Protein AF-A0AAP6DBL9-F1 (afdb_monomer_lite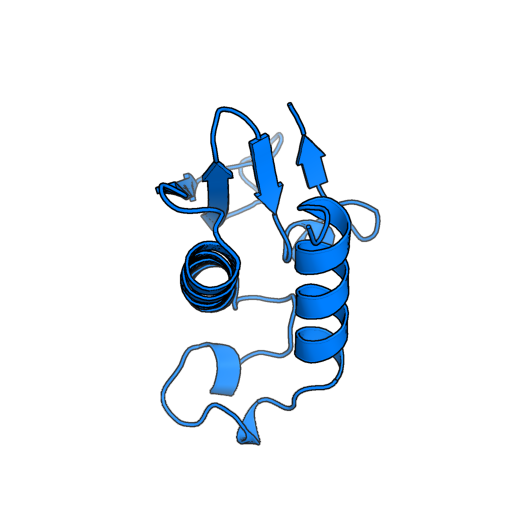)

Secondary structure (DSSP, 8-state):
---HHHHHHHHHHHHHH--GGGGTTSGGGTS-TTTT-HHHHHHHHHHHHHHTT---PEEEEEEEESSSS-EEEEEEEEETTEEEETTGGGT-TT--EEE-

Radius of gyration: 13.19 Å; chains: 1; bounding box: 27×32×39 Å

Foldseek 3Di:
DDDPVNLLVVLLVVLQPDQLVVPPPAQSVVDRPPAPCQVVSQVVSQVSCVVVVQHDWDKDKDAQDDPRSPPGIHIFTQGPNFTAGSSPCNPPVVDRDGDD

Sequence (100 aa):
MKNLQELVLNFRRVMECLNPSDFVGTSLSVSKFPSACCDDSSQILAAYLTDNGFSGAALIRGEYGGKSEELHSHVWLDLDGFKIGVTADQFNKEAMAIHQ

Structure (mmCIF, N/CA/C/O backbone):
data_AF-A0AAP6DBL9-F1
#
_entry.id   AF-A0AAP6DBL9-F1
#
loop_
_atom_site.group_PDB
_atom_s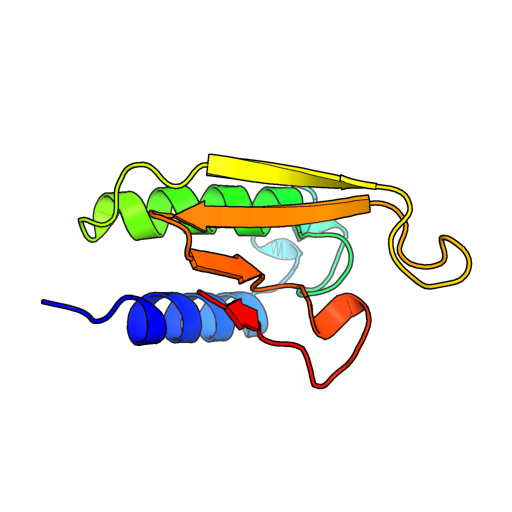ite.id
_atom_site.type_symbol
_atom_site.label_atom_id
_atom_site.label_alt_id
_atom_site.label_comp_id
_atom_site.label_asym_id
_atom_site.label_entity_id
_atom_site.label_seq_id
_atom_site.pdbx_PDB_ins_code
_atom_site.Cartn_x
_atom_site.Cartn_y
_atom_site.Cartn_z
_atom_site.occupancy
_atom_site.B_iso_or_equiv
_atom_site.auth_seq_id
_atom_site.auth_comp_id
_atom_site.auth_asym_id
_atom_site.auth_atom_id
_atom_site.pdbx_PDB_model_num
ATOM 1 N N . MET A 1 1 ? -8.786 10.624 18.565 1.00 52.75 1 MET A N 1
ATOM 2 C CA . MET A 1 1 ? -8.908 10.020 17.221 1.00 52.75 1 MET A CA 1
ATOM 3 C C . MET A 1 1 ? -7.548 10.122 16.568 1.00 52.75 1 MET A C 1
ATOM 5 O O . MET A 1 1 ? -6.975 11.203 16.621 1.00 52.75 1 MET A O 1
ATOM 9 N N . LYS A 1 2 ? -6.997 9.018 16.059 1.00 71.19 2 LYS A N 1
ATOM 10 C CA . LYS A 1 2 ? -5.724 9.061 15.328 1.00 71.19 2 LYS A CA 1
ATOM 11 C C . LYS A 1 2 ? -5.972 9.698 13.960 1.00 71.19 2 LYS A C 1
ATOM 13 O O . LYS A 1 2 ? -7.018 9.459 13.363 1.00 71.19 2 LYS A O 1
ATOM 18 N N . ASN A 1 3 ? -5.050 10.530 13.492 1.00 89.25 3 ASN A N 1
ATOM 19 C CA . ASN A 1 3 ? -5.154 11.152 12.175 1.00 89.25 3 ASN A CA 1
ATOM 20 C C . ASN A 1 3 ? -4.790 10.124 11.081 1.00 89.25 3 ASN A C 1
ATOM 22 O O . ASN A 1 3 ? -3.876 9.324 11.276 1.00 89.25 3 ASN A O 1
ATOM 26 N N . LEU A 1 4 ? -5.478 10.149 9.933 1.00 89.19 4 LEU A N 1
ATOM 27 C CA . LEU A 1 4 ? -5.209 9.255 8.797 1.00 89.19 4 LEU A CA 1
ATOM 28 C C . LEU A 1 4 ? -3.737 9.301 8.351 1.00 89.19 4 LEU A C 1
ATOM 30 O O . LEU A 1 4 ? -3.109 8.261 8.176 1.00 89.19 4 LEU A O 1
ATOM 34 N N . GLN A 1 5 ? -3.157 10.497 8.227 1.00 89.38 5 GLN A N 1
ATOM 35 C CA . GLN A 1 5 ? -1.753 10.675 7.851 1.00 89.38 5 GLN A CA 1
ATOM 36 C C . GLN A 1 5 ? -0.811 10.066 8.892 1.00 89.38 5 GLN A C 1
ATOM 38 O O . GLN A 1 5 ? 0.163 9.413 8.531 1.00 89.38 5 GLN A O 1
ATOM 43 N N . GLU A 1 6 ? -1.109 10.227 10.182 1.00 90.81 6 GLU A N 1
ATOM 44 C CA . GLU A 1 6 ? -0.304 9.648 11.262 1.00 90.81 6 GLU A CA 1
ATOM 45 C C . GLU A 1 6 ? -0.344 8.113 11.232 1.00 90.81 6 GLU A C 1
ATOM 47 O O . GLU A 1 6 ? 0.689 7.462 11.385 1.00 90.81 6 GLU A O 1
ATOM 52 N N . LEU A 1 7 ? -1.518 7.525 10.978 1.00 93.19 7 LEU A N 1
ATOM 53 C CA . LEU A 1 7 ? -1.666 6.080 10.801 1.00 93.19 7 LEU A CA 1
ATOM 54 C C . LEU A 1 7 ? -0.838 5.570 9.621 1.00 93.19 7 LEU A C 1
ATOM 56 O O . LEU A 1 7 ? -0.080 4.616 9.787 1.00 93.19 7 LEU A O 1
ATOM 60 N N . VAL A 1 8 ? -0.944 6.225 8.464 1.00 91.88 8 VAL A N 1
ATOM 61 C CA . VAL A 1 8 ? -0.206 5.859 7.248 1.00 91.88 8 VAL A CA 1
ATOM 62 C C . VAL A 1 8 ? 1.307 5.991 7.455 1.00 91.88 8 VAL A C 1
ATOM 64 O O . VAL A 1 8 ? 2.057 5.087 7.090 1.00 91.88 8 VAL A O 1
ATOM 67 N N . LEU A 1 9 ? 1.772 7.072 8.090 1.00 90.56 9 LEU A N 1
ATOM 68 C CA . LEU A 1 9 ? 3.192 7.282 8.396 1.00 90.56 9 LEU A CA 1
ATOM 69 C C . LEU A 1 9 ? 3.730 6.251 9.395 1.00 90.56 9 LEU A C 1
ATOM 71 O O . LEU A 1 9 ? 4.844 5.756 9.233 1.00 90.56 9 LEU A O 1
ATOM 75 N N . ASN A 1 10 ? 2.952 5.904 10.420 1.00 91.94 10 ASN A N 1
ATOM 76 C CA . ASN A 1 10 ? 3.349 4.878 11.381 1.00 91.94 10 ASN A CA 1
ATOM 77 C C . ASN A 1 10 ? 3.399 3.493 10.731 1.00 91.94 10 ASN A C 1
ATOM 79 O O . ASN A 1 10 ? 4.370 2.770 10.937 1.00 91.94 10 ASN A O 1
ATOM 83 N N . PHE A 1 11 ? 2.408 3.153 9.903 1.00 92.62 11 PHE A N 1
ATOM 84 C CA . PHE A 1 11 ? 2.412 1.920 9.120 1.00 92.62 11 PHE A CA 1
ATOM 85 C C . PHE A 1 11 ? 3.666 1.826 8.245 1.00 92.62 11 PHE A C 1
ATOM 87 O O . PHE A 1 11 ? 4.400 0.843 8.306 1.00 92.62 11 PHE A O 1
ATOM 94 N N . ARG A 1 12 ? 3.963 2.893 7.497 1.00 90.38 12 ARG A N 1
ATOM 95 C CA . ARG A 1 12 ? 5.149 3.001 6.645 1.00 90.38 12 ARG A CA 1
ATOM 96 C C . ARG A 1 12 ? 6.446 2.726 7.412 1.00 90.38 12 ARG A C 1
ATOM 98 O O . ARG A 1 12 ? 7.232 1.890 6.983 1.00 90.38 12 ARG A O 1
ATOM 105 N N . ARG A 1 13 ? 6.650 3.388 8.555 1.00 90.56 13 ARG A N 1
ATOM 106 C CA . ARG A 1 13 ? 7.849 3.200 9.394 1.00 90.56 13 ARG A CA 1
ATOM 107 C C . ARG A 1 13 ? 8.004 1.758 9.869 1.00 90.56 13 ARG A C 1
ATOM 109 O O . ARG A 1 13 ? 9.117 1.253 9.929 1.00 90.56 13 ARG A O 1
ATOM 116 N N . VAL A 1 14 ? 6.898 1.097 10.212 1.00 90.69 14 VAL A N 1
ATOM 117 C CA . VAL A 1 14 ? 6.922 -0.317 10.606 1.00 90.69 14 VAL A CA 1
ATOM 118 C C . VAL A 1 14 ? 7.336 -1.186 9.419 1.00 90.69 14 VAL A C 1
ATOM 120 O O . VAL A 1 14 ? 8.252 -1.987 9.565 1.00 90.69 14 VAL A O 1
ATOM 123 N N . MET A 1 15 ? 6.750 -0.973 8.238 1.00 89.56 15 MET A N 1
ATOM 124 C CA . MET A 1 15 ? 7.108 -1.709 7.017 1.00 89.56 15 MET A CA 1
ATOM 125 C C . MET A 1 15 ? 8.584 -1.546 6.620 1.00 89.56 15 MET A C 1
ATOM 127 O O . MET A 1 15 ? 9.195 -2.505 6.161 1.00 89.56 15 MET A O 1
ATOM 131 N N . GLU A 1 16 ? 9.186 -0.372 6.840 1.00 89.19 16 GLU A N 1
ATOM 132 C CA . GLU A 1 16 ? 10.617 -0.126 6.585 1.00 89.19 16 GLU A CA 1
ATOM 133 C C . GLU A 1 16 ? 11.560 -0.893 7.528 1.00 89.19 16 GLU A C 1
ATOM 135 O O . GLU A 1 16 ? 12.702 -1.181 7.159 1.00 89.19 16 GLU A O 1
ATOM 140 N N . CYS A 1 17 ? 11.097 -1.224 8.737 1.00 88.19 17 CYS A N 1
ATOM 141 C CA . CYS A 1 17 ? 11.867 -1.960 9.742 1.00 88.19 17 CYS A CA 1
ATOM 142 C C . CYS A 1 17 ? 11.729 -3.485 9.625 1.00 88.19 17 CYS A C 1
ATOM 144 O O . CYS A 1 17 ? 12.513 -4.210 10.242 1.00 88.19 17 CYS A O 1
ATOM 146 N N . LEU A 1 18 ? 10.733 -3.971 8.885 1.00 86.81 18 LEU A N 1
ATOM 147 C CA . LEU A 1 18 ? 10.466 -5.397 8.734 1.00 86.81 18 LEU A CA 1
ATOM 148 C C . LEU A 1 18 ? 11.408 -6.042 7.715 1.00 86.81 18 LEU A C 1
ATOM 150 O O . LEU A 1 18 ? 11.859 -5.414 6.752 1.00 86.81 18 LEU A O 1
ATOM 154 N N . ASN A 1 19 ? 11.688 -7.326 7.917 1.00 83.19 19 ASN A N 1
ATOM 155 C CA . ASN A 1 19 ? 12.498 -8.122 7.009 1.00 83.19 19 ASN A CA 1
ATOM 156 C C . ASN A 1 19 ? 11.613 -9.063 6.186 1.00 83.19 19 ASN A C 1
ATOM 158 O O . ASN A 1 19 ? 10.592 -9.537 6.678 1.00 83.19 19 ASN A O 1
ATOM 162 N N . PRO A 1 20 ? 12.025 -9.429 4.959 1.00 81.44 20 PRO A N 1
ATOM 163 C CA . PRO A 1 20 ? 11.278 -10.399 4.158 1.00 81.44 20 PRO A CA 1
ATOM 164 C C . PRO A 1 20 ? 11.046 -11.745 4.870 1.00 81.44 20 PRO A C 1
ATOM 166 O O . PRO A 1 20 ? 10.014 -12.391 4.695 1.00 81.44 20 PRO A O 1
ATOM 169 N N . SER A 1 21 ? 11.967 -12.149 5.751 1.00 83.56 21 SER A N 1
ATOM 170 C CA . SER A 1 21 ? 11.819 -13.342 6.595 1.00 83.56 21 SER A CA 1
ATOM 171 C C . SER A 1 21 ? 10.604 -13.306 7.527 1.00 83.56 21 SER A C 1
ATOM 173 O O . SER A 1 21 ? 10.173 -14.361 7.980 1.00 83.56 21 SER A O 1
ATOM 175 N N . ASP A 1 22 ? 10.046 -12.128 7.805 1.00 81.81 22 ASP A N 1
ATOM 176 C CA . ASP A 1 22 ? 8.889 -11.956 8.688 1.00 81.81 22 ASP A CA 1
ATOM 177 C C . ASP A 1 22 ? 7.563 -12.281 7.972 1.00 81.81 22 ASP A C 1
ATOM 179 O O . ASP A 1 22 ? 6.521 -12.402 8.613 1.00 81.81 22 ASP A O 1
ATOM 183 N N . PHE A 1 23 ? 7.597 -12.463 6.645 1.00 79.06 23 PHE A N 1
ATOM 184 C CA . PHE A 1 23 ? 6.414 -12.574 5.786 1.00 79.06 23 PHE A CA 1
ATOM 185 C C . PHE A 1 23 ? 6.379 -13.835 4.914 1.00 79.06 23 PHE A C 1
ATOM 187 O O . PHE A 1 23 ? 5.774 -13.830 3.840 1.00 79.06 23 PHE A O 1
ATOM 194 N N . VAL A 1 24 ? 7.046 -14.915 5.338 1.00 79.25 24 VAL A N 1
ATOM 195 C CA . VAL A 1 24 ? 7.154 -16.172 4.572 1.00 79.25 24 VAL A CA 1
ATOM 196 C C . VAL A 1 24 ? 5.801 -16.585 3.976 1.00 79.25 24 VAL A C 1
ATOM 198 O O . VAL A 1 24 ? 4.840 -16.817 4.706 1.00 79.25 24 VAL A O 1
ATOM 201 N N . GLY A 1 25 ? 5.740 -16.695 2.645 1.00 72.19 25 GLY A N 1
ATOM 202 C CA . GLY A 1 25 ? 4.528 -17.078 1.911 1.00 72.19 25 GLY A CA 1
ATOM 203 C C . GLY A 1 25 ? 3.771 -15.926 1.238 1.00 72.19 25 GLY A C 1
ATOM 204 O O . GLY A 1 25 ? 2.773 -16.191 0.576 1.00 72.19 25 GLY A O 1
ATOM 205 N N . THR A 1 26 ? 4.241 -14.679 1.352 1.00 75.00 26 THR A N 1
ATOM 206 C CA . THR A 1 26 ? 3.675 -13.512 0.641 1.00 75.00 26 THR A CA 1
ATOM 207 C C . THR A 1 26 ? 4.712 -12.841 -0.273 1.00 75.00 26 THR A C 1
ATOM 209 O O . THR A 1 26 ? 5.899 -13.183 -0.229 1.00 75.00 26 THR A O 1
ATOM 212 N N . SER A 1 27 ? 4.315 -11.873 -1.108 1.00 70.62 27 SER A N 1
ATOM 213 C CA . SER A 1 27 ? 5.261 -11.117 -1.952 1.00 70.62 27 SER A CA 1
ATOM 214 C C . SER A 1 27 ? 6.252 -10.282 -1.127 1.00 70.62 27 SER A C 1
ATOM 216 O O . SER A 1 27 ? 7.384 -10.050 -1.565 1.00 70.62 27 SER A O 1
ATOM 218 N N . LEU A 1 28 ? 5.888 -9.934 0.114 1.00 77.62 28 LEU A N 1
ATOM 219 C CA . LEU A 1 28 ? 6.789 -9.316 1.093 1.00 77.62 28 LEU A CA 1
ATOM 220 C C . LEU A 1 28 ? 7.945 -10.243 1.500 1.00 77.62 28 LEU A C 1
ATOM 222 O O . LEU A 1 28 ? 8.966 -9.748 1.963 1.00 7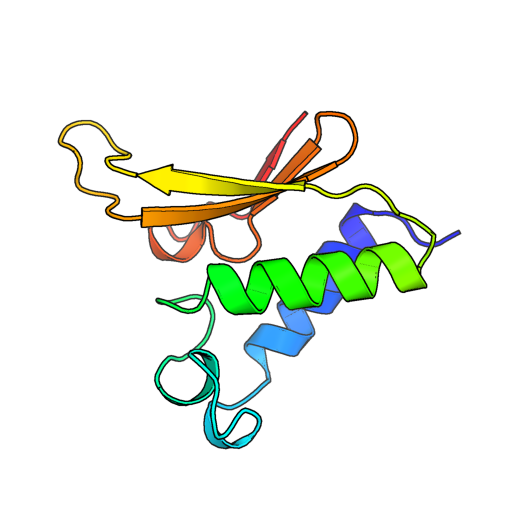7.62 28 LEU A O 1
ATOM 226 N N . SER A 1 29 ? 7.839 -11.566 1.303 1.00 79.62 29 SER A N 1
ATOM 227 C CA . SER A 1 29 ? 8.946 -12.494 1.597 1.00 79.62 29 SER A CA 1
ATOM 228 C C . SER A 1 29 ? 10.050 -12.544 0.550 1.00 79.62 29 SER A C 1
ATOM 230 O O . SER A 1 29 ? 11.153 -13.007 0.840 1.00 79.62 29 SER A O 1
ATOM 232 N N . VAL A 1 30 ? 9.778 -12.054 -0.659 1.00 77.06 30 VAL A N 1
ATOM 233 C CA . VAL A 1 30 ? 10.722 -12.103 -1.787 1.00 77.06 30 VAL A CA 1
ATOM 234 C C . VAL A 1 30 ? 11.217 -10.720 -2.199 1.00 77.06 30 VAL A C 1
ATOM 236 O O . VAL A 1 30 ? 12.045 -10.600 -3.100 1.00 77.06 30 VAL A O 1
ATOM 239 N N . SER A 1 31 ? 10.726 -9.668 -1.546 1.00 77.56 31 SER A N 1
ATOM 240 C CA . SER A 1 31 ? 11.034 -8.282 -1.878 1.00 77.56 31 SER A CA 1
ATOM 241 C C . SER A 1 31 ? 11.187 -7.438 -0.615 1.00 77.56 31 SER A C 1
ATOM 243 O O . SER A 1 31 ? 10.536 -7.678 0.398 1.00 77.56 31 SER A O 1
ATOM 245 N N . LYS A 1 32 ? 12.093 -6.455 -0.650 1.00 80.44 32 LYS A N 1
ATOM 246 C CA . LYS A 1 32 ? 12.255 -5.502 0.450 1.00 80.44 32 LYS A CA 1
ATOM 247 C C . LYS A 1 32 ? 11.388 -4.280 0.177 1.00 80.44 32 LYS A C 1
ATOM 249 O O . LYS A 1 32 ? 11.530 -3.642 -0.868 1.00 80.44 32 LYS A O 1
ATOM 254 N N . PHE A 1 33 ? 10.545 -3.937 1.145 1.00 83.69 33 PHE A N 1
ATOM 255 C CA . PHE A 1 33 ? 9.732 -2.729 1.108 1.00 83.69 33 PHE A CA 1
ATOM 256 C C . PHE A 1 33 ? 10.593 -1.479 0.814 1.00 83.69 33 PHE A C 1
ATOM 258 O O . PHE A 1 33 ? 11.689 -1.363 1.375 1.00 83.69 33 PHE A O 1
ATOM 265 N N . PRO A 1 34 ? 10.144 -0.544 -0.053 1.00 85.50 34 PRO A N 1
ATOM 266 C CA . PRO A 1 34 ? 8.841 -0.480 -0.739 1.00 85.50 34 PRO A CA 1
ATOM 267 C C . PRO A 1 34 ? 8.784 -1.184 -2.110 1.00 85.50 34 PRO A C 1
ATOM 269 O O . PRO A 1 34 ? 7.767 -1.102 -2.791 1.00 85.50 34 PRO A O 1
ATOM 272 N N . SER A 1 35 ? 9.851 -1.856 -2.547 1.00 82.38 35 SER A N 1
ATOM 273 C CA . SER A 1 35 ? 9.938 -2.413 -3.902 1.00 82.38 35 SER A CA 1
ATOM 274 C C . SER A 1 35 ? 9.079 -3.667 -4.066 1.00 82.38 35 SER A C 1
ATOM 276 O O . SER A 1 35 ? 9.136 -4.552 -3.217 1.00 82.38 35 SER A O 1
ATOM 278 N N . ALA A 1 36 ? 8.313 -3.755 -5.161 1.00 79.38 36 ALA A N 1
ATOM 279 C CA . ALA A 1 36 ? 7.600 -4.959 -5.618 1.00 79.38 36 ALA A CA 1
ATOM 280 C C . ALA A 1 36 ? 6.633 -5.606 -4.600 1.00 79.38 36 ALA A C 1
ATOM 282 O O . ALA A 1 36 ? 6.245 -6.760 -4.757 1.00 79.38 36 ALA A O 1
ATOM 283 N N . CYS A 1 37 ? 6.193 -4.848 -3.594 1.00 82.94 37 CYS A N 1
ATOM 284 C CA . CYS A 1 37 ? 5.308 -5.317 -2.523 1.00 82.94 37 CYS A CA 1
ATOM 285 C C . CYS A 1 37 ? 4.036 -4.464 -2.384 1.00 82.94 37 CYS A C 1
ATOM 287 O O . CYS A 1 37 ? 3.386 -4.464 -1.337 1.00 82.94 37 CYS A O 1
ATOM 289 N N . CYS A 1 38 ? 3.697 -3.692 -3.423 1.00 85.44 38 CYS A N 1
ATOM 290 C CA . CYS A 1 38 ? 2.609 -2.714 -3.390 1.00 85.44 38 CYS A CA 1
ATOM 291 C C . CYS A 1 38 ? 1.224 -3.330 -3.136 1.00 85.44 38 CYS A C 1
ATOM 293 O O . CYS A 1 38 ? 0.441 -2.717 -2.413 1.00 85.44 38 CYS A O 1
ATOM 295 N N . ASP A 1 39 ? 0.932 -4.527 -3.660 1.00 85.81 39 ASP A N 1
ATOM 296 C CA . ASP A 1 39 ? -0.364 -5.192 -3.450 1.00 85.81 39 ASP A CA 1
ATOM 297 C C . ASP A 1 39 ? -0.527 -5.626 -1.984 1.00 85.81 39 ASP A C 1
ATOM 299 O O . ASP A 1 39 ? -1.392 -5.100 -1.284 1.00 85.81 39 ASP A O 1
ATOM 303 N N . ASP A 1 40 ? 0.378 -6.469 -1.471 1.00 87.06 40 ASP A N 1
ATOM 304 C CA . ASP A 1 40 ? 0.338 -6.930 -0.074 1.00 87.06 40 ASP A CA 1
ATOM 305 C C . ASP A 1 40 ? 0.386 -5.760 0.919 1.00 87.06 40 ASP A C 1
ATOM 307 O O . ASP A 1 40 ? -0.401 -5.707 1.863 1.00 87.06 40 ASP A O 1
ATOM 311 N N . SER A 1 41 ? 1.258 -4.773 0.684 1.00 88.75 41 SER A N 1
ATOM 312 C CA . SER A 1 41 ? 1.354 -3.592 1.551 1.00 88.75 41 SER A CA 1
ATOM 313 C C . SER A 1 41 ? 0.055 -2.784 1.567 1.00 88.75 41 SER A C 1
ATOM 315 O O . SER A 1 41 ? -0.344 -2.301 2.626 1.00 88.75 41 SER A O 1
ATOM 317 N N . SER A 1 42 ? -0.622 -2.644 0.421 1.00 90.19 42 SER A N 1
ATOM 318 C CA . SER A 1 42 ? -1.901 -1.927 0.334 1.00 90.19 42 SER A CA 1
ATOM 319 C C . SER A 1 42 ? -3.031 -2.705 1.006 1.00 90.19 42 SER A C 1
ATOM 321 O O . SER A 1 42 ? -3.849 -2.104 1.698 1.00 90.19 42 SER A O 1
ATOM 323 N N . GLN A 1 43 ? -3.059 -4.035 0.877 1.00 91.50 43 GLN A N 1
ATOM 324 C CA . GLN A 1 43 ? -4.046 -4.881 1.559 1.00 91.50 43 GLN A CA 1
ATOM 325 C C . GLN A 1 43 ? -3.910 -4.805 3.083 1.00 91.50 43 GLN A C 1
ATOM 327 O O . GLN A 1 43 ? -4.900 -4.582 3.782 1.00 91.50 43 GLN A O 1
ATOM 332 N N . ILE A 1 44 ? -2.684 -4.928 3.603 1.00 92.06 44 ILE A N 1
ATOM 333 C CA . ILE A 1 44 ? -2.430 -4.835 5.047 1.00 92.06 44 ILE A CA 1
ATOM 334 C C . ILE A 1 44 ? -2.753 -3.420 5.549 1.00 92.06 44 ILE A C 1
ATOM 336 O O . ILE A 1 44 ? -3.368 -3.271 6.606 1.00 92.06 44 ILE A O 1
ATOM 340 N N . LEU A 1 45 ? -2.410 -2.378 4.783 1.00 93.88 45 LEU A N 1
ATOM 341 C CA . LEU A 1 45 ? -2.764 -1.003 5.132 1.00 93.88 45 LEU A CA 1
ATOM 342 C C . LEU A 1 45 ? -4.285 -0.803 5.200 1.00 93.88 45 LEU A C 1
ATOM 344 O O . LEU A 1 45 ? -4.759 -0.177 6.143 1.00 93.88 45 LEU A O 1
ATOM 348 N N . ALA A 1 46 ? -5.060 -1.351 4.260 1.00 93.94 46 ALA A N 1
ATOM 349 C CA . ALA A 1 46 ? -6.521 -1.242 4.273 1.00 93.94 46 ALA A CA 1
ATOM 350 C C . ALA A 1 46 ? -7.139 -1.902 5.517 1.00 93.94 46 ALA A C 1
ATOM 352 O O . ALA A 1 46 ? -8.032 -1.325 6.145 1.00 93.94 46 ALA A O 1
ATOM 353 N N . ALA A 1 47 ? -6.630 -3.076 5.909 1.00 94.12 47 ALA A N 1
ATOM 354 C CA . ALA A 1 47 ? -7.040 -3.747 7.141 1.00 94.12 47 ALA A CA 1
ATOM 355 C C . ALA A 1 47 ? -6.689 -2.902 8.379 1.00 94.12 47 ALA A C 1
ATOM 357 O O . ALA A 1 47 ? -7.555 -2.618 9.203 1.00 94.12 47 ALA A O 1
ATOM 358 N N . TYR A 1 48 ? -5.453 -2.398 8.456 1.00 94.31 48 TYR A N 1
ATOM 359 C CA . TYR A 1 48 ? -5.006 -1.544 9.557 1.00 94.31 48 TYR A CA 1
ATOM 360 C C . TYR A 1 48 ? -5.819 -0.245 9.677 1.00 94.31 48 TYR A C 1
ATOM 362 O O . TYR A 1 48 ? -6.165 0.173 10.783 1.00 94.31 48 TYR A O 1
ATOM 370 N N . LEU A 1 49 ? -6.150 0.402 8.558 1.00 93.69 49 LEU A N 1
ATOM 371 C CA . LEU A 1 49 ? -7.003 1.592 8.540 1.00 93.69 49 LEU A CA 1
ATOM 372 C C . LEU A 1 49 ? -8.420 1.268 9.024 1.00 93.69 49 LEU A C 1
ATOM 374 O O . LEU A 1 49 ? -8.948 1.991 9.873 1.00 93.69 49 LEU A O 1
ATOM 378 N N . THR A 1 50 ? -8.986 0.147 8.571 1.00 94.69 50 THR A N 1
ATOM 379 C CA . THR A 1 50 ? -10.304 -0.335 9.009 1.00 94.69 50 THR A CA 1
ATOM 380 C C . THR A 1 50 ? -10.341 -0.553 10.523 1.00 94.69 50 THR A C 1
ATOM 382 O O . THR A 1 50 ? -11.229 -0.022 11.191 1.00 94.69 50 THR A O 1
ATOM 385 N N . ASP A 1 51 ? -9.328 -1.216 11.088 1.00 94.62 51 ASP A N 1
ATOM 386 C CA . ASP A 1 51 ? -9.205 -1.450 12.535 1.00 94.62 51 ASP A CA 1
ATOM 387 C C . ASP A 1 51 ? -9.075 -0.151 13.352 1.00 94.62 51 ASP A C 1
ATOM 389 O O . ASP A 1 51 ? -9.385 -0.118 14.544 1.00 94.62 51 ASP A O 1
ATOM 393 N N . ASN A 1 52 ? -8.634 0.945 12.724 1.00 93.44 52 ASN A N 1
ATOM 394 C CA . ASN A 1 52 ? -8.527 2.266 13.349 1.00 93.44 52 ASN A CA 1
ATOM 395 C C . ASN A 1 52 ? -9.710 3.198 13.015 1.00 93.44 52 ASN A C 1
ATOM 397 O O . ASN A 1 52 ? -9.645 4.390 13.327 1.00 93.44 52 ASN A O 1
ATOM 401 N N . GLY A 1 53 ? -10.793 2.674 12.429 1.00 93.44 53 GLY A N 1
ATOM 402 C CA . GLY A 1 53 ? -12.031 3.414 12.159 1.00 93.44 53 GLY A CA 1
ATOM 403 C C . GLY A 1 53 ? -12.100 4.103 10.793 1.00 93.44 53 GLY A C 1
ATOM 404 O O . GLY A 1 53 ? -13.037 4.857 10.550 1.00 93.44 53 GLY A O 1
ATOM 405 N N . PHE A 1 54 ? -11.142 3.838 9.902 1.00 92.12 54 PHE A N 1
ATOM 406 C CA . PHE A 1 54 ? -11.110 4.317 8.518 1.00 92.12 54 PHE A CA 1
ATOM 407 C C . PHE A 1 54 ? -11.467 3.166 7.567 1.00 92.12 54 PHE A C 1
ATOM 409 O O . PHE A 1 54 ? -10.609 2.591 6.898 1.00 92.12 54 PHE A O 1
ATOM 416 N N . SER A 1 55 ? -12.742 2.777 7.566 1.00 91.56 55 SER A N 1
ATOM 417 C CA . SER A 1 55 ? -13.274 1.723 6.695 1.00 91.56 55 SER A CA 1
ATOM 418 C C . SER A 1 55 ? -13.596 2.239 5.292 1.00 91.56 55 SER A C 1
ATOM 420 O O . SER A 1 55 ? -13.881 3.418 5.122 1.00 91.56 55 SER A O 1
ATOM 422 N N . GLY A 1 56 ? -13.670 1.336 4.313 1.00 91.94 56 GLY A N 1
ATOM 423 C CA . GLY A 1 56 ? -14.117 1.668 2.953 1.00 91.94 56 GLY A CA 1
ATOM 424 C C . GLY A 1 56 ? -12.991 1.986 1.972 1.00 91.94 56 GLY A C 1
ATOM 425 O O . GLY A 1 56 ? -13.273 2.358 0.839 1.00 91.94 56 GLY A O 1
ATOM 426 N N . ALA A 1 57 ? -11.731 1.795 2.374 1.00 93.31 57 ALA A N 1
ATOM 427 C CA . ALA A 1 57 ? -10.597 1.913 1.467 1.00 93.31 57 ALA A CA 1
ATOM 428 C C . ALA A 1 57 ? -10.708 0.887 0.324 1.00 93.31 57 ALA A C 1
ATOM 430 O O . ALA A 1 57 ? -10.760 -0.323 0.560 1.00 93.31 57 ALA A O 1
ATOM 431 N N . ALA A 1 58 ? -10.722 1.369 -0.915 1.00 92.88 58 ALA A N 1
ATOM 432 C CA . ALA A 1 58 ? -10.713 0.548 -2.115 1.00 92.88 58 ALA A CA 1
ATOM 433 C C . ALA A 1 58 ? -9.274 0.322 -2.593 1.00 92.88 58 ALA A C 1
ATOM 435 O O . ALA A 1 58 ? -8.495 1.267 -2.705 1.00 92.88 58 ALA A O 1
ATOM 436 N N . LEU A 1 59 ? -8.923 -0.925 -2.923 1.00 91.38 59 LEU A N 1
ATOM 437 C CA . LEU A 1 59 ? -7.669 -1.214 -3.617 1.00 91.38 59 LEU A CA 1
ATOM 438 C C . LEU A 1 59 ? -7.792 -0.853 -5.093 1.00 91.38 59 LEU A C 1
ATOM 440 O O . LEU A 1 59 ? -8.597 -1.444 -5.815 1.00 91.38 59 LEU A O 1
ATOM 444 N N . ILE A 1 60 ? -6.933 0.051 -5.550 1.00 92.00 60 ILE A N 1
ATOM 445 C CA . ILE A 1 60 ? -6.838 0.435 -6.952 1.00 92.00 60 ILE A CA 1
ATOM 446 C C . ILE A 1 60 ? -5.563 -0.156 -7.541 1.00 92.00 60 ILE A C 1
ATOM 448 O O . ILE A 1 60 ? -4.479 0.027 -6.993 1.00 92.00 60 ILE A O 1
ATOM 452 N N . ARG A 1 61 ? -5.704 -0.868 -8.662 1.00 89.44 61 ARG A N 1
ATOM 453 C CA . ARG A 1 61 ? -4.595 -1.438 -9.434 1.00 89.44 61 ARG A CA 1
ATOM 454 C C . ARG A 1 61 ? -4.471 -0.650 -10.731 1.00 89.44 61 ARG A C 1
ATOM 456 O O . ARG A 1 61 ? -5.402 -0.643 -11.530 1.00 89.44 61 ARG A O 1
ATOM 463 N N . GLY A 1 62 ? -3.358 0.051 -10.895 1.00 84.31 62 GLY A N 1
ATOM 464 C CA . GLY A 1 62 ? -3.010 0.754 -12.124 1.00 84.31 62 GLY A CA 1
ATOM 465 C C . GLY A 1 62 ? -1.911 0.017 -12.877 1.00 84.31 62 GLY A C 1
ATOM 466 O O . GLY A 1 62 ? -1.068 -0.640 -12.267 1.00 84.31 62 GLY A O 1
ATOM 467 N N . GLU A 1 63 ? -1.911 0.165 -14.194 1.00 81.56 63 GLU A N 1
ATOM 468 C CA . GLU A 1 63 ? -0.919 -0.404 -15.106 1.00 81.56 63 GLU A CA 1
ATOM 469 C C . GLU A 1 63 ? -0.462 0.670 -16.105 1.00 81.56 63 GLU A C 1
ATOM 471 O O . GLU A 1 63 ? -1.184 1.645 -16.330 1.00 81.56 63 GLU A O 1
ATOM 476 N N . TYR A 1 64 ? 0.719 0.485 -16.702 1.00 72.00 64 TYR A N 1
ATOM 477 C CA . TYR A 1 64 ? 1.265 1.318 -17.784 1.00 72.00 64 TYR A CA 1
ATOM 478 C C . TYR A 1 64 ? 1.435 2.801 -17.407 1.00 72.00 64 TYR A C 1
ATOM 480 O O . TYR A 1 64 ? 1.186 3.709 -18.199 1.00 72.00 64 TYR A O 1
ATOM 488 N N . GLY A 1 65 ? 1.844 3.073 -16.169 1.00 66.19 65 GLY A N 1
ATOM 489 C CA . GLY A 1 65 ? 2.081 4.430 -15.688 1.00 66.19 65 GLY A CA 1
ATOM 490 C C . GLY A 1 65 ? 3.380 5.043 -16.226 1.00 66.19 65 GLY A C 1
ATOM 491 O O . GLY A 1 65 ? 4.305 4.347 -16.636 1.00 66.19 65 GLY A O 1
ATOM 492 N N . GLY A 1 66 ? 3.485 6.370 -16.154 1.00 63.00 66 GLY A N 1
ATOM 493 C CA . GLY A 1 66 ? 4.652 7.110 -16.643 1.00 63.00 66 GLY A CA 1
ATOM 494 C C . GLY A 1 66 ? 4.439 7.712 -18.032 1.00 63.00 66 GLY A C 1
ATOM 495 O O . GLY A 1 66 ? 3.340 7.663 -18.580 1.00 63.00 66 GLY A O 1
ATOM 496 N N . LYS A 1 67 ? 5.467 8.360 -18.589 1.00 65.00 67 LYS A N 1
ATOM 497 C CA . LYS A 1 67 ? 5.357 9.010 -19.916 1.00 65.00 67 LYS A CA 1
ATOM 498 C C . LYS A 1 67 ? 5.548 8.035 -21.076 1.00 65.00 67 LYS A C 1
ATOM 500 O O . LYS A 1 67 ? 5.151 8.347 -22.192 1.00 65.00 67 LYS A O 1
ATOM 505 N N . SER A 1 68 ? 6.198 6.909 -20.816 1.00 71.25 68 SER A N 1
ATOM 506 C CA . SER A 1 68 ? 6.532 5.850 -21.770 1.00 71.25 68 SER A CA 1
ATOM 507 C C . SER A 1 68 ? 6.169 4.469 -21.211 1.00 71.25 68 SER A C 1
ATOM 509 O O . SER A 1 68 ? 6.822 3.491 -21.560 1.00 71.25 68 SER A O 1
ATOM 511 N N . GLU A 1 69 ? 5.168 4.398 -20.323 1.00 69.19 69 GLU A N 1
ATOM 512 C CA . GLU A 1 69 ? 4.722 3.156 -19.666 1.00 69.19 69 GLU A CA 1
ATOM 513 C C . GLU A 1 69 ? 5.822 2.477 -18.822 1.00 69.19 69 GLU A C 1
ATOM 515 O O . GLU A 1 69 ? 5.821 1.267 -18.600 1.00 69.19 69 GLU A O 1
ATOM 520 N N . GLU A 1 70 ? 6.793 3.258 -18.337 1.00 67.75 70 GLU A N 1
ATOM 521 C CA . GLU A 1 70 ? 7.928 2.757 -17.563 1.00 67.75 70 GLU A CA 1
ATOM 522 C C . GLU A 1 70 ? 7.531 2.236 -16.170 1.00 67.75 70 GLU A C 1
ATOM 524 O O . GLU A 1 70 ? 8.177 1.340 -15.613 1.00 67.75 70 GLU A O 1
ATOM 529 N N . LEU A 1 71 ? 6.448 2.774 -15.604 1.00 63.62 71 LEU A N 1
ATOM 530 C CA . LEU A 1 71 ? 5.879 2.328 -14.340 1.00 63.62 71 LEU A CA 1
ATOM 531 C C . LEU A 1 71 ? 4.935 1.179 -14.675 1.00 63.62 71 LEU A C 1
ATOM 533 O O . LEU A 1 71 ? 3.839 1.418 -15.160 1.00 63.62 71 LEU A O 1
ATOM 537 N N . HIS A 1 72 ? 5.375 -0.057 -14.448 1.00 74.94 72 HIS A N 1
ATOM 538 C CA . HIS A 1 72 ? 4.647 -1.264 -14.848 1.00 74.94 72 HIS A CA 1
ATOM 539 C C . HIS A 1 72 ? 3.251 -1.336 -14.198 1.00 74.94 72 HIS A C 1
ATOM 541 O O . HIS A 1 72 ? 2.302 -0.729 -14.673 1.00 74.94 72 HIS A O 1
ATOM 547 N N . SER A 1 73 ? 3.101 -2.066 -13.096 1.00 81.19 73 SER A N 1
ATOM 548 C CA . SER A 1 73 ? 1.864 -2.127 -12.316 1.00 81.19 73 SER A CA 1
ATOM 549 C C . SER A 1 73 ? 2.090 -1.512 -10.938 1.00 81.19 73 SER A C 1
ATOM 551 O O . SER A 1 73 ? 3.149 -1.707 -10.333 1.00 81.19 73 SER A O 1
ATOM 553 N N . HIS A 1 74 ? 1.100 -0.797 -10.413 1.00 86.06 74 HIS A N 1
ATOM 554 C CA . HIS A 1 74 ? 1.144 -0.228 -9.069 1.00 86.06 74 HIS A CA 1
ATOM 555 C C . HIS A 1 74 ? -0.205 -0.347 -8.370 1.00 86.06 74 HIS A C 1
ATOM 557 O O . HIS A 1 74 ? -1.255 -0.235 -9.002 1.00 86.06 74 HIS A O 1
ATOM 563 N N . VAL A 1 75 ? -0.166 -0.542 -7.054 1.00 87.88 75 VAL A N 1
ATOM 564 C CA . VAL A 1 75 ? -1.358 -0.650 -6.214 1.00 87.88 75 VAL A CA 1
ATOM 565 C C . VAL A 1 75 ? -1.321 0.426 -5.140 1.00 87.88 75 VAL A C 1
ATOM 567 O O . VAL A 1 75 ? -0.295 0.613 -4.485 1.00 87.88 75 VAL A O 1
ATOM 570 N N . TRP A 1 76 ? -2.441 1.125 -4.973 1.00 91.12 76 TRP A N 1
ATOM 571 C CA . TRP A 1 76 ? -2.658 2.112 -3.915 1.00 91.12 76 TRP A CA 1
ATOM 572 C C . TRP A 1 76 ? -4.075 1.987 -3.347 1.00 91.12 76 TRP A C 1
ATOM 574 O O . TRP A 1 76 ? -4.908 1.251 -3.882 1.00 91.12 76 TRP A O 1
ATOM 584 N N . LEU A 1 77 ? -4.352 2.708 -2.260 1.00 93.06 77 LEU A N 1
ATOM 585 C CA . LEU A 1 77 ? -5.693 2.793 -1.682 1.00 93.06 77 LEU A CA 1
ATOM 586 C C . LEU A 1 77 ? -6.386 4.094 -2.072 1.00 93.06 77 LEU A C 1
ATOM 588 O O . LEU A 1 77 ? -5.766 5.152 -2.027 1.00 93.06 77 LEU A O 1
ATOM 592 N N . ASP A 1 78 ? -7.669 4.015 -2.401 1.00 93.31 78 ASP A N 1
ATOM 593 C CA . ASP A 1 78 ? -8.573 5.162 -2.461 1.00 93.31 78 ASP A CA 1
ATOM 594 C C . ASP A 1 78 ? -9.512 5.116 -1.252 1.00 93.31 78 ASP A C 1
ATOM 596 O O . ASP A 1 78 ? -10.204 4.120 -1.043 1.00 93.31 78 ASP A O 1
ATOM 600 N N . LEU A 1 79 ? -9.493 6.1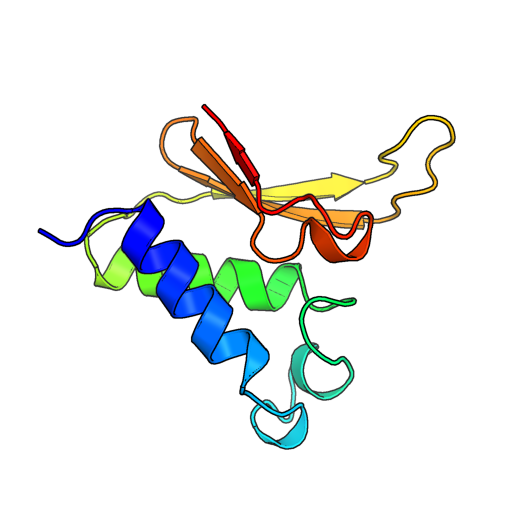53 -0.420 1.00 92.50 79 LEU A N 1
ATOM 601 C CA . LEU A 1 79 ? -10.362 6.281 0.748 1.00 92.50 79 LEU A CA 1
ATOM 602 C C . LEU A 1 79 ? -11.002 7.666 0.724 1.00 92.50 79 LEU A C 1
ATOM 604 O O . LEU A 1 79 ? -10.313 8.654 0.956 1.00 92.50 79 LEU A O 1
ATOM 608 N N . ASP A 1 80 ? -12.302 7.744 0.445 1.00 90.12 80 ASP A N 1
ATOM 609 C CA . ASP A 1 80 ? -13.053 9.007 0.365 1.00 90.12 80 ASP A CA 1
ATOM 610 C C . ASP A 1 80 ? -12.400 10.052 -0.567 1.00 90.12 80 ASP A C 1
ATOM 612 O O . ASP A 1 80 ? -12.367 11.248 -0.269 1.00 90.12 80 ASP A O 1
ATOM 616 N N . GLY A 1 81 ? -11.841 9.598 -1.697 1.00 86.31 81 GLY A N 1
ATOM 617 C CA . GLY A 1 81 ? -11.113 10.436 -2.656 1.00 86.31 81 GLY A CA 1
ATOM 618 C C . GLY A 1 81 ? -9.643 10.685 -2.302 1.00 86.31 81 GLY A C 1
ATOM 619 O O . GLY A 1 81 ? -8.904 11.220 -3.125 1.00 86.31 81 GLY A O 1
ATOM 620 N N . PHE A 1 82 ? -9.179 10.260 -1.122 1.00 88.50 82 PHE A N 1
ATOM 621 C CA . PHE A 1 82 ? -7.761 10.289 -0.785 1.00 88.50 82 PHE A CA 1
ATOM 622 C C . PHE A 1 82 ? -7.027 9.099 -1.403 1.00 88.50 82 PHE A C 1
ATOM 624 O O . PHE A 1 82 ? -7.263 7.948 -1.035 1.00 88.50 82 PHE A O 1
ATOM 631 N N . LYS A 1 83 ? -6.061 9.380 -2.278 1.00 90.69 83 LYS A N 1
ATOM 632 C CA . LYS A 1 83 ? -5.136 8.388 -2.838 1.00 90.69 83 LYS A CA 1
ATOM 633 C C . LYS A 1 83 ? -3.957 8.199 -1.898 1.00 90.69 83 LYS A C 1
ATOM 635 O O . LYS A 1 83 ? -3.177 9.130 -1.714 1.00 90.69 83 LYS A O 1
ATOM 640 N N . ILE A 1 84 ? -3.814 7.004 -1.336 1.00 89.88 84 ILE A N 1
ATOM 641 C CA . ILE A 1 84 ? -2.792 6.642 -0.351 1.00 89.88 84 ILE A CA 1
ATOM 642 C C . ILE A 1 84 ? -1.860 5.591 -0.961 1.00 89.88 84 ILE A C 1
ATOM 644 O O . ILE A 1 84 ? -2.215 4.418 -1.080 1.00 89.88 84 ILE A O 1
ATOM 648 N N . GLY A 1 85 ? -0.649 6.012 -1.330 1.00 87.06 85 GLY A N 1
ATOM 649 C CA . GLY A 1 85 ? 0.392 5.150 -1.894 1.00 87.06 85 GLY A CA 1
ATOM 650 C C . GLY A 1 85 ? 1.614 5.065 -0.983 1.00 87.06 85 GLY A C 1
ATOM 651 O O . GLY A 1 85 ? 2.523 5.886 -1.086 1.00 87.06 85 GLY A O 1
ATOM 652 N N . VAL A 1 86 ? 1.672 4.055 -0.107 1.00 85.81 86 VAL A N 1
ATOM 653 C CA . VAL A 1 86 ? 2.821 3.857 0.807 1.00 85.81 86 VAL A CA 1
ATOM 654 C C . VAL A 1 86 ? 4.058 3.278 0.129 1.00 85.81 86 VAL A C 1
ATOM 656 O O . VAL A 1 86 ? 5.115 3.268 0.745 1.00 85.81 86 VAL A O 1
ATOM 659 N N . THR A 1 87 ? 3.937 2.811 -1.114 1.00 84.06 87 THR A N 1
ATOM 660 C CA . THR A 1 87 ? 5.039 2.261 -1.921 1.00 84.06 87 THR A CA 1
ATOM 661 C C . THR A 1 87 ? 5.330 3.101 -3.165 1.00 84.06 87 THR A C 1
ATOM 663 O O . THR A 1 87 ? 6.088 2.671 -4.028 1.00 84.06 87 THR A O 1
ATOM 666 N N . ALA A 1 88 ? 4.727 4.288 -3.300 1.00 79.50 88 ALA A N 1
ATOM 667 C CA . ALA A 1 88 ? 4.866 5.116 -4.502 1.00 79.50 88 ALA A CA 1
ATOM 668 C C . ALA A 1 88 ? 6.324 5.552 -4.760 1.00 79.50 88 ALA A C 1
ATOM 670 O O . ALA A 1 88 ? 6.732 5.754 -5.908 1.00 79.50 88 ALA A O 1
ATOM 671 N N . ASP A 1 89 ? 7.152 5.578 -3.716 1.00 80.00 89 ASP A N 1
ATOM 672 C CA . ASP A 1 89 ? 8.573 5.879 -3.799 1.00 80.00 89 ASP A CA 1
ATOM 673 C C . ASP A 1 89 ? 9.437 4.740 -4.356 1.00 80.00 89 ASP A C 1
ATOM 675 O O . ASP A 1 89 ? 10.627 4.944 -4.604 1.00 80.00 89 ASP A O 1
ATOM 679 N N . GLN A 1 90 ? 8.841 3.580 -4.665 1.00 76.69 90 GLN A N 1
ATOM 680 C CA . GLN A 1 90 ? 9.505 2.530 -5.444 1.00 76.69 90 GLN A CA 1
ATOM 681 C C . GLN A 1 90 ? 9.914 3.011 -6.847 1.00 76.69 90 GLN A C 1
ATOM 683 O O . GLN A 1 90 ? 10.824 2.448 -7.451 1.00 76.69 90 GLN A O 1
ATOM 688 N N . PHE A 1 91 ? 9.254 4.055 -7.360 1.00 74.56 91 PHE A N 1
ATOM 689 C CA . PHE A 1 91 ? 9.517 4.625 -8.681 1.00 74.56 91 PHE A CA 1
ATOM 690 C C . PHE A 1 91 ? 10.218 5.985 -8.634 1.00 74.56 91 PHE A C 1
ATOM 692 O O . PHE A 1 91 ? 10.939 6.345 -9.562 1.00 74.56 91 PHE A O 1
ATOM 699 N N . ASN A 1 92 ? 10.016 6.749 -7.561 1.00 69.88 92 ASN A N 1
ATOM 700 C CA . ASN A 1 92 ? 10.657 8.041 -7.357 1.00 69.88 92 ASN A CA 1
ATOM 701 C C . ASN A 1 92 ? 10.821 8.314 -5.859 1.00 69.88 92 ASN A C 1
ATOM 703 O O . ASN A 1 92 ? 9.829 8.417 -5.151 1.00 69.88 92 ASN A O 1
ATOM 707 N N . LYS A 1 93 ? 12.056 8.511 -5.384 1.00 58.59 93 LYS A N 1
ATOM 708 C CA . LYS A 1 93 ? 12.393 8.645 -3.953 1.00 58.59 93 LYS A CA 1
ATOM 709 C C . LYS A 1 93 ? 11.648 9.755 -3.193 1.00 58.59 93 LYS A C 1
ATOM 711 O O . LYS A 1 93 ? 11.680 9.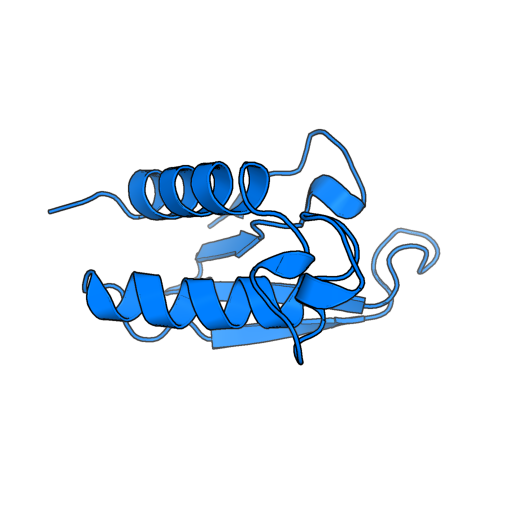754 -1.969 1.00 58.59 93 LYS A O 1
ATOM 716 N N . GLU A 1 94 ? 10.995 10.689 -3.883 1.00 53.00 94 GLU A N 1
ATOM 717 C CA . GLU A 1 94 ? 10.218 11.777 -3.268 1.00 53.00 94 GLU A CA 1
ATOM 718 C C . GLU A 1 94 ? 8.709 11.484 -3.135 1.00 53.00 94 GLU A C 1
ATOM 720 O O . GLU A 1 94 ? 7.971 12.280 -2.559 1.00 53.00 94 GLU A O 1
ATOM 725 N N . ALA A 1 95 ? 8.221 10.350 -3.644 1.00 58.47 95 ALA A N 1
ATOM 726 C CA . ALA A 1 95 ? 6.792 10.074 -3.760 1.00 58.47 95 ALA A CA 1
ATOM 727 C C . ALA A 1 95 ? 6.238 9.258 -2.575 1.00 58.47 95 ALA A C 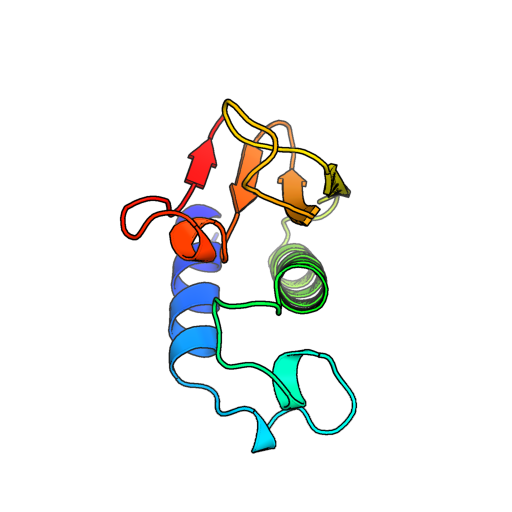1
ATOM 729 O O . ALA A 1 95 ? 5.907 8.088 -2.720 1.00 58.47 95 ALA A O 1
ATOM 730 N N . MET A 1 96 ? 6.067 9.874 -1.401 1.00 58.47 96 MET A N 1
ATOM 731 C CA . MET A 1 96 ? 5.001 9.437 -0.486 1.00 58.47 96 MET A CA 1
ATOM 732 C C . MET A 1 96 ? 3.760 10.278 -0.765 1.00 58.47 96 MET A C 1
ATOM 734 O O . MET A 1 96 ? 3.741 11.479 -0.506 1.00 58.47 96 MET A O 1
ATOM 738 N N . ALA A 1 97 ? 2.726 9.642 -1.307 1.00 61.66 97 ALA A N 1
ATOM 739 C CA . ALA A 1 97 ? 1.545 10.326 -1.808 1.00 61.66 97 ALA A CA 1
ATOM 740 C C . ALA A 1 97 ? 0.325 10.028 -0.927 1.00 61.66 97 ALA A C 1
ATOM 742 O O . ALA A 1 97 ? -0.190 8.909 -0.930 1.00 61.66 97 ALA A O 1
ATOM 743 N N . ILE A 1 98 ? -0.132 11.043 -0.188 1.00 63.00 98 ILE A N 1
ATOM 744 C CA . ILE A 1 98 ? -1.531 11.179 0.231 1.00 63.00 98 ILE A CA 1
ATOM 745 C C . ILE A 1 98 ? -2.060 12.394 -0.529 1.00 63.00 98 ILE A C 1
ATOM 747 O O . ILE A 1 98 ? -1.701 13.525 -0.200 1.00 63.00 98 ILE A O 1
ATOM 751 N N . HIS A 1 99 ? -2.854 12.167 -1.570 1.00 62.53 99 HIS A N 1
ATOM 752 C CA . HIS A 1 99 ? -3.428 13.235 -2.394 1.00 62.53 99 HIS A CA 1
ATOM 753 C C . HIS A 1 99 ? -4.949 13.208 -2.310 1.00 62.53 99 HIS A C 1
ATOM 755 O O . HIS A 1 99 ? -5.519 12.122 -2.292 1.00 62.53 99 HIS A O 1
ATOM 761 N N . GLN A 1 100 ? -5.568 14.386 -2.254 1.00 48.16 100 GLN A N 1
ATOM 762 C CA . GLN A 1 100 ? -7.016 14.581 -2.361 1.00 48.16 100 GLN A CA 1
ATOM 763 C C . GLN A 1 100 ? -7.409 14.857 -3.815 1.00 48.16 100 GLN A C 1
ATOM 765 O O . GLN A 1 100 ? -6.566 15.443 -4.537 1.00 48.16 100 GLN A O 1
#

pLDDT: mean 82.33, std 11.24, range [48.16, 94.69]